Protein AF-A0ABC9VGR6-F1 (afdb_monomer_lite)

Organism: NCBI:txid1295642

Structure (mmCIF, N/CA/C/O backbone):
data_AF-A0ABC9VGR6-F1
#
_entry.id   AF-A0ABC9VGR6-F1
#
loop_
_atom_site.group_PDB
_atom_site.id
_atom_site.type_symbol
_atom_site.label_atom_id
_atom_site.label_alt_id
_atom_site.label_comp_id
_atom_site.label_asym_id
_atom_site.label_entity_id
_atom_site.label_seq_id
_atom_site.pdbx_PDB_ins_code
_atom_site.Cartn_x
_atom_site.Cartn_y
_atom_site.Cartn_z
_atom_site.occupancy
_atom_site.B_iso_or_equiv
_atom_site.auth_seq_id
_atom_site.auth_comp_id
_atom_site.auth_asym_id
_atom_site.auth_atom_id
_atom_site.pdbx_PDB_model_num
ATOM 1 N N . MET A 1 1 ? 25.555 -9.303 3.037 1.00 65.44 1 MET A N 1
ATOM 2 C CA . MET A 1 1 ? 24.185 -8.798 3.279 1.00 65.44 1 MET A CA 1
ATOM 3 C C . MET A 1 1 ? 23.253 -9.483 2.291 1.00 65.44 1 MET A C 1
ATOM 5 O O . MET A 1 1 ? 23.461 -9.321 1.098 1.00 65.44 1 MET A O 1
ATOM 9 N N . ASN A 1 2 ? 22.318 -10.314 2.762 1.00 91.69 2 ASN A N 1
ATOM 10 C CA . ASN A 1 2 ? 21.390 -11.044 1.891 1.00 91.69 2 ASN A CA 1
ATOM 11 C C . ASN A 1 2 ? 20.076 -10.256 1.791 1.00 91.69 2 ASN A C 1
ATOM 13 O O . ASN A 1 2 ? 19.381 -10.097 2.792 1.00 91.69 2 ASN A O 1
ATOM 17 N N . ILE A 1 3 ? 19.778 -9.700 0.616 1.00 91.12 3 ILE A N 1
ATOM 18 C CA . ILE A 1 3 ? 18.604 -8.851 0.378 1.00 91.12 3 ILE A CA 1
ATOM 19 C C . ILE A 1 3 ? 17.743 -9.529 -0.681 1.00 91.12 3 ILE A C 1
ATOM 21 O O . ILE A 1 3 ? 18.180 -9.713 -1.814 1.00 91.12 3 ILE A O 1
ATOM 25 N N . VAL A 1 4 ? 16.500 -9.846 -0.326 1.00 93.94 4 VAL A N 1
ATOM 26 C CA . VAL A 1 4 ? 15.508 -10.415 -1.245 1.00 93.94 4 VAL A CA 1
ATOM 27 C C . VAL A 1 4 ? 14.424 -9.375 -1.517 1.00 93.94 4 VAL A C 1
ATOM 29 O O . VAL A 1 4 ? 13.975 -8.678 -0.608 1.00 93.94 4 VAL A O 1
ATOM 32 N N . ARG A 1 5 ? 13.999 -9.261 -2.779 1.00 93.31 5 ARG A N 1
ATOM 33 C CA . ARG A 1 5 ? 12.900 -8.381 -3.205 1.00 93.31 5 ARG A CA 1
ATOM 34 C C . ARG A 1 5 ? 11.621 -9.197 -3.402 1.00 93.31 5 ARG A C 1
ATOM 36 O O . ARG A 1 5 ? 11.684 -10.333 -3.868 1.00 93.31 5 ARG A O 1
ATOM 43 N N . LYS A 1 6 ? 10.468 -8.609 -3.073 1.00 93.31 6 LYS A N 1
ATOM 44 C CA . LYS A 1 6 ? 9.134 -9.184 -3.300 1.00 93.31 6 LYS A CA 1
ATOM 45 C C . LYS A 1 6 ? 8.249 -8.135 -3.993 1.00 93.31 6 LYS A C 1
ATOM 47 O O . LYS A 1 6 ? 7.985 -7.108 -3.369 1.00 93.31 6 LYS A O 1
ATOM 52 N N . PRO A 1 7 ? 7.877 -8.322 -5.274 1.00 91.50 7 PRO A N 1
ATOM 53 C CA . PRO A 1 7 ? 7.024 -7.375 -5.990 1.00 91.50 7 PRO A CA 1
ATOM 54 C C . PRO A 1 7 ? 5.555 -7.501 -5.557 1.00 91.50 7 PRO A C 1
ATOM 56 O O . PRO A 1 7 ? 5.128 -8.568 -5.122 1.00 91.50 7 PRO A O 1
ATOM 59 N N . VAL A 1 8 ? 4.793 -6.416 -5.710 1.00 93.06 8 VAL A N 1
ATOM 60 C CA . VAL A 1 8 ? 3.339 -6.351 -5.482 1.00 93.06 8 VAL A CA 1
ATOM 61 C C . VAL A 1 8 ? 2.703 -5.784 -6.747 1.00 93.06 8 VAL A C 1
ATOM 63 O O . VAL A 1 8 ? 3.183 -4.773 -7.260 1.00 93.06 8 VAL A O 1
ATOM 66 N N . ALA A 1 9 ? 1.665 -6.443 -7.259 1.00 95.44 9 ALA A N 1
ATOM 67 C CA . ALA A 1 9 ? 0.934 -6.012 -8.447 1.00 95.44 9 ALA A CA 1
ATOM 68 C C . ALA A 1 9 ? -0.412 -5.391 -8.051 1.00 95.44 9 ALA A C 1
ATOM 70 O O . ALA A 1 9 ? -1.045 -5.853 -7.105 1.00 95.44 9 ALA A O 1
ATOM 71 N N . PHE A 1 10 ? -0.835 -4.371 -8.797 1.00 96.62 10 PHE A N 1
ATOM 72 C CA . PHE A 1 10 ? -2.155 -3.752 -8.690 1.00 96.62 10 PHE A CA 1
ATOM 73 C C . PHE A 1 10 ? -2.846 -3.869 -10.045 1.00 96.62 10 PHE A C 1
ATOM 75 O O . PHE A 1 10 ? -2.252 -3.514 -11.066 1.00 96.62 10 PHE A O 1
ATOM 82 N N . ASN A 1 11 ? -4.081 -4.355 -10.061 1.00 97.38 11 ASN A N 1
ATOM 83 C CA . ASN A 1 11 ? -4.926 -4.285 -11.241 1.00 97.38 11 ASN A CA 1
ATOM 84 C C . ASN A 1 11 ? -5.526 -2.876 -11.350 1.00 97.38 11 ASN A C 1
ATOM 86 O O . ASN A 1 11 ? -6.291 -2.472 -10.483 1.00 97.38 11 ASN A O 1
ATOM 90 N N . LEU A 1 12 ? -5.180 -2.121 -12.393 1.00 96.44 12 LEU A N 1
ATOM 91 C CA . LEU A 1 12 ? -5.676 -0.750 -12.564 1.00 96.44 12 LEU A CA 1
ATOM 92 C C . LEU A 1 12 ? -7.078 -0.681 -13.185 1.00 96.44 12 LEU A C 1
ATOM 94 O O . LEU A 1 12 ? -7.710 0.371 -13.099 1.00 96.44 12 LEU A O 1
ATOM 98 N N . ASP A 1 13 ? -7.560 -1.784 -13.765 1.00 98.00 13 ASP A N 1
ATOM 99 C CA . ASP A 1 13 ? -8.936 -1.900 -14.265 1.00 98.00 13 ASP A CA 1
ATOM 100 C C . ASP A 1 13 ? -9.940 -2.117 -13.120 1.00 98.00 13 ASP A C 1
ATOM 102 O O . ASP A 1 13 ? -11.135 -1.870 -13.269 1.00 98.00 13 ASP A O 1
ATOM 106 N N . ASP A 1 14 ? -9.448 -2.562 -11.960 1.00 97.88 14 ASP A N 1
ATOM 107 C CA . ASP A 1 14 ? -10.212 -2.665 -10.724 1.00 97.88 14 ASP A CA 1
ATOM 108 C C . ASP A 1 14 ? -10.131 -1.323 -9.959 1.00 97.88 14 ASP A C 1
ATOM 110 O O . ASP A 1 14 ? -9.040 -0.919 -9.531 1.00 97.88 14 ASP A O 1
ATOM 114 N N . PRO A 1 15 ? -11.256 -0.605 -9.774 1.00 96.81 15 PRO A N 1
ATOM 115 C CA . PRO A 1 15 ? -11.266 0.715 -9.145 1.00 96.81 15 PRO A CA 1
ATOM 116 C C . PRO A 1 15 ? -10.780 0.697 -7.689 1.00 96.81 15 PRO A C 1
ATOM 118 O O . PRO A 1 15 ? -10.191 1.687 -7.232 1.00 96.81 15 PRO A O 1
ATOM 121 N N . ASP A 1 16 ? -10.960 -0.413 -6.971 1.00 96.94 16 ASP A N 1
ATOM 122 C CA . ASP A 1 16 ? -10.510 -0.536 -5.584 1.00 96.94 16 ASP A CA 1
ATOM 123 C C . ASP A 1 16 ? -8.984 -0.658 -5.540 1.00 96.94 16 ASP A C 1
ATOM 125 O O . ASP A 1 16 ? -8.300 0.080 -4.822 1.00 96.94 16 ASP A O 1
ATOM 129 N N . GLN A 1 17 ? -8.416 -1.518 -6.386 1.00 97.12 17 GLN A N 1
ATOM 130 C CA . GLN A 1 17 ? -6.965 -1.685 -6.495 1.00 97.12 17 GLN A CA 1
ATOM 131 C C . GLN A 1 17 ? -6.267 -0.448 -7.059 1.00 97.12 17 GLN A C 1
ATOM 133 O O . GLN A 1 17 ? -5.187 -0.085 -6.577 1.00 97.12 17 GLN A O 1
ATOM 138 N N . LYS A 1 18 ? -6.889 0.250 -8.013 1.00 97.62 18 LYS A N 1
ATOM 139 C CA . LYS A 1 18 ? -6.408 1.552 -8.482 1.00 97.62 18 LYS A CA 1
ATOM 140 C C . LYS A 1 18 ? -6.332 2.560 -7.333 1.00 97.62 18 LYS A C 1
ATOM 142 O O . LYS A 1 18 ? -5.322 3.247 -7.180 1.00 97.62 18 LYS A O 1
ATOM 147 N N . SER A 1 19 ? -7.362 2.617 -6.492 1.00 97.50 1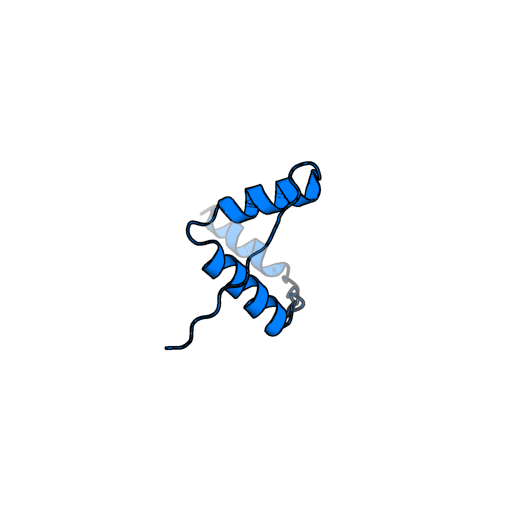9 SER A N 1
ATOM 148 C CA . SER A 1 19 ? -7.394 3.520 -5.336 1.00 97.50 19 SER A CA 1
ATOM 149 C C . SER A 1 19 ? -6.293 3.194 -4.317 1.00 97.50 19 SER A C 1
ATOM 151 O O 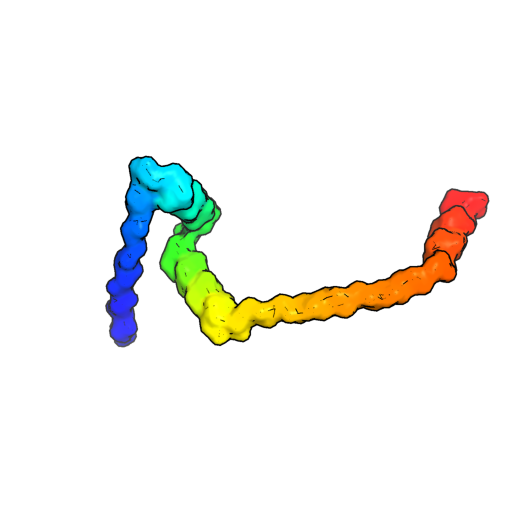. SER A 1 19 ? -5.660 4.103 -3.768 1.00 97.50 19 SER A O 1
ATOM 153 N N . LEU A 1 20 ? -6.007 1.905 -4.099 1.00 95.81 20 LEU A N 1
ATOM 154 C CA . LEU A 1 20 ? -4.897 1.458 -3.250 1.00 95.81 20 LEU A CA 1
ATOM 155 C C . LEU A 1 20 ? -3.534 1.864 -3.822 1.00 95.81 20 LEU A C 1
ATOM 157 O O . LEU A 1 20 ? -2.680 2.362 -3.081 1.00 95.81 20 LEU A O 1
ATOM 161 N N . TYR A 1 21 ? -3.339 1.687 -5.130 1.00 96.38 21 TYR A N 1
ATOM 162 C CA . TYR A 1 21 ? -2.123 2.106 -5.821 1.00 96.38 21 TYR A CA 1
ATOM 163 C C . TYR A 1 21 ? -1.899 3.617 -5.677 1.00 96.38 21 TYR A C 1
ATOM 165 O O . TYR A 1 21 ? -0.852 4.044 -5.181 1.00 96.38 21 TYR A O 1
ATOM 173 N N . ASP A 1 22 ? -2.911 4.420 -6.014 1.00 96.81 22 ASP A N 1
ATOM 174 C CA . ASP A 1 22 ? -2.848 5.882 -5.937 1.00 96.81 22 ASP A CA 1
ATOM 175 C C . ASP A 1 22 ? -2.556 6.360 -4.503 1.00 96.81 22 ASP A C 1
ATOM 177 O O . ASP A 1 22 ? -1.797 7.311 -4.293 1.00 96.81 22 ASP A O 1
ATOM 181 N N . HIS A 1 23 ? -3.108 5.688 -3.486 1.00 96.19 23 HIS A N 1
ATOM 182 C CA . HIS A 1 23 ? -2.793 5.973 -2.086 1.00 96.19 23 HIS A CA 1
ATOM 183 C C . HIS A 1 23 ? -1.333 5.647 -1.741 1.00 96.19 23 HIS A C 1
ATOM 185 O O . HIS A 1 23 ? -0.641 6.472 -1.134 1.00 96.19 23 HIS A O 1
ATOM 191 N N . ALA A 1 24 ? -0.856 4.459 -2.116 1.00 94.12 24 ALA A N 1
ATOM 192 C CA . ALA A 1 24 ? 0.495 4.005 -1.803 1.00 94.12 24 ALA A CA 1
ATOM 193 C C . ALA A 1 24 ? 1.571 4.874 -2.478 1.00 94.12 24 ALA A C 1
ATOM 195 O O . ALA A 1 24 ? 2.617 5.137 -1.874 1.00 94.12 24 ALA A O 1
ATOM 196 N N . MET A 1 25 ? 1.297 5.380 -3.686 1.00 94.62 25 MET A N 1
ATOM 197 C CA . MET A 1 25 ? 2.205 6.252 -4.443 1.00 94.62 25 MET A CA 1
ATOM 198 C C . MET A 1 25 ? 2.388 7.651 -3.837 1.00 94.62 25 MET A C 1
ATOM 200 O O . MET A 1 25 ? 3.337 8.349 -4.185 1.00 94.62 25 MET A O 1
ATOM 204 N N . LYS A 1 26 ? 1.572 8.056 -2.853 1.00 95.50 26 LYS A N 1
ATOM 205 C CA . LYS A 1 26 ? 1.791 9.310 -2.100 1.00 95.50 26 LYS A CA 1
ATOM 206 C C . LYS A 1 26 ? 3.049 9.273 -1.223 1.00 95.50 26 LYS A C 1
ATOM 208 O O . LYS A 1 26 ? 3.421 10.288 -0.633 1.00 95.50 26 LYS A O 1
ATOM 213 N N . ARG A 1 27 ? 3.685 8.108 -1.057 1.00 92.81 27 ARG A N 1
ATOM 214 C CA . ARG A 1 27 ? 4.886 7.926 -0.233 1.00 92.81 27 ARG A CA 1
ATOM 215 C C . ARG A 1 27 ? 6.120 7.794 -1.119 1.00 92.81 27 ARG A C 1
ATOM 217 O O . ARG A 1 27 ? 6.169 6.950 -2.001 1.00 92.81 27 ARG A O 1
ATOM 224 N N . THR A 1 28 ? 7.171 8.545 -0.793 1.00 89.75 2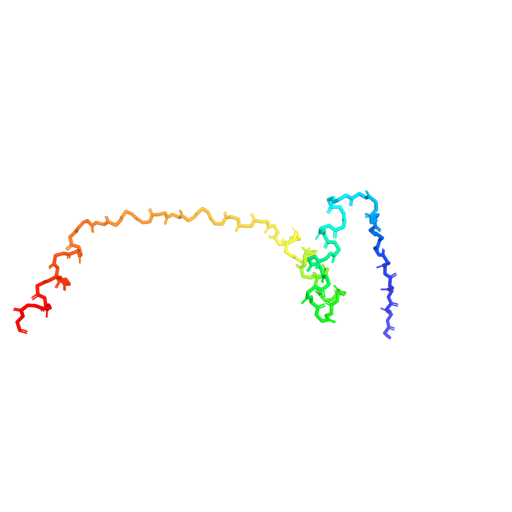8 THR A N 1
ATOM 225 C CA . THR A 1 28 ? 8.446 8.555 -1.533 1.00 89.75 28 THR A CA 1
ATOM 226 C C . THR A 1 28 ? 9.124 7.182 -1.614 1.00 89.75 28 THR A C 1
ATOM 228 O O . THR A 1 28 ? 9.848 6.904 -2.562 1.00 89.75 28 THR A O 1
ATOM 231 N N . ASN A 1 29 ? 8.916 6.309 -0.623 1.00 93.50 29 ASN A N 1
ATOM 232 C CA . ASN A 1 29 ? 9.492 4.967 -0.599 1.00 93.50 29 ASN A CA 1
ATOM 233 C C . ASN A 1 29 ? 8.407 3.920 -0.335 1.00 93.50 29 ASN A C 1
ATOM 235 O O . ASN A 1 29 ? 8.028 3.669 0.813 1.00 93.50 29 ASN A O 1
ATOM 239 N N . PHE A 1 30 ? 7.947 3.291 -1.415 1.00 93.75 30 PHE A N 1
ATOM 240 C CA . PHE A 1 30 ? 6.925 2.249 -1.380 1.00 93.75 30 PHE A CA 1
ATOM 241 C C . PHE A 1 30 ? 7.326 1.064 -0.490 1.00 93.75 30 PHE A C 1
ATOM 243 O O . PHE A 1 30 ? 6.580 0.676 0.405 1.00 93.75 30 PHE A O 1
ATOM 250 N N . SER A 1 31 ? 8.542 0.535 -0.647 1.00 93.12 31 SER A N 1
ATOM 251 C CA . SER A 1 31 ? 9.013 -0.607 0.147 1.00 93.12 31 SER A CA 1
ATOM 252 C C . SER A 1 31 ? 9.074 -0.295 1.644 1.00 93.12 31 SER A C 1
ATOM 254 O O . SER A 1 31 ? 8.812 -1.164 2.471 1.00 93.12 31 SER A O 1
ATOM 256 N N . ALA A 1 32 ? 9.422 0.937 2.026 1.00 94.12 32 ALA A N 1
ATOM 257 C CA . ALA A 1 32 ? 9.384 1.364 3.424 1.00 94.12 32 ALA A CA 1
ATOM 258 C C . ALA A 1 32 ? 7.948 1.449 3.957 1.00 94.12 32 ALA A C 1
ATOM 260 O O . ALA A 1 32 ? 7.698 1.047 5.091 1.00 94.12 32 ALA A O 1
ATOM 261 N N . TYR A 1 33 ? 7.012 1.934 3.140 1.00 95.19 33 TYR A N 1
ATOM 262 C CA . TYR A 1 33 ? 5.595 1.976 3.486 1.00 95.19 33 TYR A CA 1
ATOM 263 C C . TYR A 1 33 ? 5.016 0.572 3.705 1.00 95.19 33 TYR A C 1
ATOM 265 O O . TYR A 1 33 ? 4.469 0.313 4.774 1.00 95.19 33 TYR A O 1
ATOM 273 N N . ILE A 1 34 ? 5.229 -0.357 2.768 1.00 94.88 34 ILE A N 1
ATOM 274 C CA . ILE A 1 34 ? 4.755 -1.744 2.896 1.00 94.88 34 ILE A CA 1
ATOM 275 C C . ILE A 1 34 ? 5.342 -2.426 4.137 1.00 94.88 34 ILE A C 1
ATOM 277 O O . ILE A 1 34 ? 4.606 -3.053 4.893 1.00 94.88 34 ILE A O 1
ATOM 281 N N . LYS A 1 35 ? 6.640 -2.246 4.417 1.00 94.69 35 LYS A N 1
ATOM 282 C CA . LYS A 1 35 ? 7.260 -2.797 5.636 1.00 94.69 35 LYS A CA 1
ATOM 283 C C . LYS A 1 35 ? 6.603 -2.283 6.921 1.00 94.69 35 LYS A C 1
ATOM 285 O O . LYS A 1 35 ? 6.445 -3.062 7.851 1.00 94.69 35 LYS A O 1
ATOM 290 N N . ARG A 1 36 ? 6.192 -1.010 6.971 1.00 93.75 36 ARG A N 1
ATOM 291 C CA . ARG A 1 36 ? 5.463 -0.451 8.126 1.00 93.75 36 ARG A CA 1
ATOM 292 C C . ARG A 1 36 ? 4.062 -1.035 8.268 1.00 93.75 36 ARG A C 1
ATOM 294 O O . ARG A 1 36 ? 3.619 -1.232 9.391 1.00 93.75 36 ARG A O 1
ATOM 301 N N . LEU A 1 37 ? 3.372 -1.303 7.157 1.00 92.81 37 LEU A N 1
ATOM 302 C CA . LEU A 1 37 ? 2.068 -1.969 7.198 1.00 92.81 37 LEU A CA 1
ATOM 303 C C . LEU A 1 37 ? 2.194 -3.391 7.747 1.00 92.81 37 LEU A C 1
ATOM 305 O O . LEU A 1 37 ? 1.449 -3.743 8.650 1.00 92.81 37 LEU A O 1
ATOM 309 N N . ILE A 1 38 ? 3.175 -4.160 7.264 1.00 94.69 38 ILE A N 1
ATOM 310 C CA . ILE A 1 38 ? 3.460 -5.510 7.774 1.00 94.69 38 ILE A CA 1
ATOM 311 C C . ILE A 1 38 ? 3.832 -5.452 9.258 1.00 94.69 38 ILE A C 1
ATOM 313 O O . ILE A 1 38 ? 3.328 -6.237 10.045 1.00 94.69 38 ILE A O 1
ATOM 317 N N . GLN A 1 39 ? 4.679 -4.501 9.660 1.00 94.44 39 GLN A N 1
ATOM 318 C CA . GLN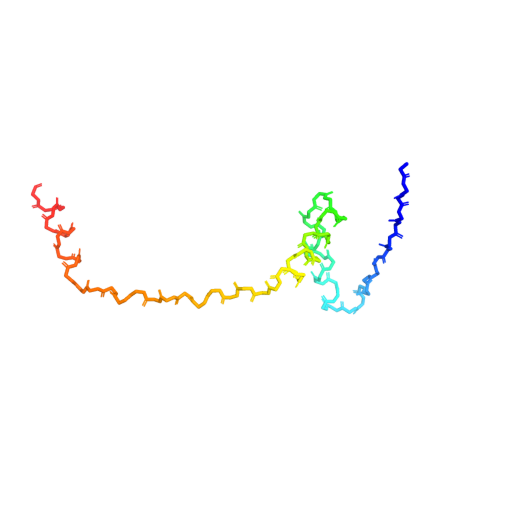 A 1 39 ? 5.040 -4.326 11.065 1.00 94.44 39 GLN A CA 1
ATOM 319 C C . GLN A 1 39 ? 3.809 -4.035 11.938 1.00 94.44 39 GLN A C 1
ATOM 321 O O . GLN A 1 39 ? 3.643 -4.666 12.974 1.00 94.44 39 GLN A O 1
ATOM 326 N N . ARG A 1 40 ? 2.926 -3.129 11.504 1.00 92.38 40 ARG A N 1
ATOM 327 C CA . ARG A 1 40 ? 1.683 -2.810 12.222 1.00 92.38 40 ARG A CA 1
ATOM 328 C C . ARG A 1 40 ? 0.740 -4.009 12.322 1.00 92.38 40 ARG A C 1
ATOM 330 O O . ARG A 1 40 ? 0.087 -4.182 13.342 1.00 92.38 40 ARG A O 1
ATOM 337 N N . ASP A 1 41 ? 0.657 -4.803 11.260 1.00 92.81 41 ASP A N 1
ATOM 338 C CA . ASP A 1 41 ? -0.114 -6.047 11.233 1.00 92.81 41 ASP A CA 1
ATOM 339 C C . ASP A 1 41 ? 0.454 -7.071 12.232 1.00 92.81 41 ASP A C 1
ATOM 341 O O . ASP A 1 41 ? -0.283 -7.623 13.045 1.00 92.81 41 ASP A O 1
ATOM 345 N N . MET A 1 42 ? 1.783 -7.227 12.266 1.00 92.75 42 MET A N 1
ATOM 346 C CA . MET A 1 42 ? 2.486 -8.099 13.216 1.00 92.75 42 MET A CA 1
ATOM 347 C C . MET A 1 42 ? 2.333 -7.665 14.678 1.00 92.75 42 MET A C 1
ATOM 349 O O . MET A 1 42 ? 2.240 -8.515 15.560 1.00 92.75 42 MET A O 1
ATOM 353 N N . GLU A 1 43 ? 2.340 -6.359 14.948 1.00 92.12 43 GLU A N 1
ATOM 354 C CA . GLU A 1 43 ? 2.162 -5.795 16.295 1.00 92.12 43 GLU A CA 1
ATOM 355 C C . GLU A 1 43 ? 0.735 -6.003 16.834 1.00 92.12 43 GLU A C 1
ATOM 357 O O . GLU A 1 43 ? 0.486 -5.802 18.025 1.00 92.12 43 GLU A O 1
ATOM 362 N N . GLY A 1 44 ? -0.187 -6.443 15.972 1.00 83.06 44 GLY A N 1
ATOM 363 C CA . GLY A 1 44 ? -1.606 -6.503 16.254 1.00 83.06 44 GLY A CA 1
ATOM 364 C C . GLY A 1 44 ? -2.211 -5.103 16.229 1.00 83.06 44 GLY A C 1
ATOM 365 O O . GLY A 1 44 ? -1.616 -4.113 16.664 1.00 83.06 44 GLY A O 1
ATOM 366 N N . TRP A 1 45 ? -3.443 -4.997 15.736 1.00 70.31 45 TRP A N 1
ATOM 367 C CA . TRP A 1 45 ? -4.216 -3.773 15.895 1.00 70.31 45 TRP A CA 1
ATOM 368 C C . TRP A 1 45 ? -4.608 -3.662 17.370 1.00 70.31 45 TRP A C 1
ATOM 370 O O . TRP A 1 45 ? -5.709 -4.042 17.764 1.00 70.31 45 TRP A O 1
ATOM 380 N N . ASN A 1 46 ? -3.695 -3.166 18.207 1.00 61.72 46 ASN A N 1
ATOM 381 C CA . ASN A 1 46 ? -4.017 -2.715 19.551 1.00 61.72 46 ASN A CA 1
ATOM 382 C C . ASN A 1 46 ? -4.908 -1.479 19.396 1.00 61.72 46 ASN A C 1
ATOM 384 O O . ASN A 1 46 ? -4.462 -0.339 19.532 1.00 61.72 46 ASN A O 1
ATOM 388 N N . VAL A 1 47 ? -6.183 -1.709 19.069 1.00 61.72 47 VAL A N 1
ATOM 389 C CA . VAL A 1 47 ? -7.259 -0.800 19.430 1.00 61.72 47 VAL A CA 1
ATOM 390 C C . VAL A 1 47 ? -7.181 -0.759 20.945 1.00 61.72 47 VAL A C 1
ATOM 392 O O . VAL A 1 47 ? -7.748 -1.609 21.623 1.00 61.72 47 VAL A O 1
ATOM 395 N N . GLN A 1 48 ? -6.410 0.179 21.495 1.00 62.34 48 GLN A N 1
ATOM 396 C CA . GLN A 1 48 ? -6.691 0.591 22.854 1.00 62.34 48 GLN A CA 1
ATOM 397 C C . GLN A 1 48 ? -8.149 1.040 22.801 1.00 62.34 48 GLN A C 1
ATOM 399 O O . GLN A 1 48 ? -8.447 1.955 22.024 1.00 62.34 48 GLN A O 1
ATOM 404 N N . PRO A 1 49 ? -9.081 0.387 23.520 1.00 57.44 49 PRO A N 1
ATOM 405 C CA . PRO A 1 49 ? -10.362 1.017 23.737 1.00 57.44 49 PRO A CA 1
ATOM 406 C C . PRO A 1 49 ? -10.005 2.349 24.382 1.00 57.44 49 PRO A C 1
ATOM 408 O O . PRO A 1 49 ? -9.424 2.377 25.467 1.00 57.44 49 PRO A O 1
ATOM 411 N N . SER A 1 50 ? -10.233 3.448 23.662 1.00 60.50 50 SER A N 1
ATOM 412 C CA . SER A 1 50 ? -10.175 4.771 24.252 1.00 60.50 50 SER A CA 1
ATOM 413 C C . SER A 1 50 ? -11.195 4.721 25.373 1.00 60.50 50 SER A C 1
ATOM 415 O O . SER A 1 50 ? -12.400 4.773 25.123 1.00 60.50 50 SER A O 1
ATOM 417 N N . VAL A 1 51 ? -10.720 4.503 26.595 1.00 59.50 51 VAL A N 1
ATOM 418 C CA . VAL A 1 51 ? -11.523 4.679 27.787 1.00 59.50 51 VAL A CA 1
ATOM 419 C C . VAL A 1 51 ? -11.840 6.163 27.745 1.00 59.50 51 VAL A C 1
ATOM 421 O O . VAL A 1 51 ? -10.982 6.996 28.025 1.00 59.50 51 VAL A O 1
ATOM 424 N N . SER A 1 52 ? -13.021 6.509 27.239 1.00 61.91 52 SER A N 1
ATOM 425 C CA . SER A 1 52 ? -13.562 7.848 27.366 1.00 61.91 52 SER A CA 1
ATOM 426 C C . SER A 1 52 ? -13.658 8.083 28.864 1.00 61.91 52 SER A C 1
ATOM 428 O O . SER A 1 52 ? -14.565 7.558 29.513 1.00 61.91 52 SER A O 1
ATOM 430 N N . ALA A 1 53 ? -12.670 8.776 29.430 1.00 65.31 53 ALA A N 1
ATOM 431 C CA . ALA A 1 53 ? -12.778 9.278 30.783 1.00 65.31 53 ALA A CA 1
ATOM 432 C C . ALA A 1 53 ? -14.112 10.042 30.861 1.00 65.31 53 ALA A C 1
ATOM 434 O O . ALA A 1 53 ? -14.407 10.816 29.941 1.00 65.31 53 ALA A O 1
ATOM 435 N N . PRO A 1 54 ? -14.960 9.800 31.873 1.00 62.41 54 PRO A N 1
ATOM 436 C CA . PRO A 1 54 ? -16.138 10.626 32.062 1.00 62.41 54 PRO A CA 1
ATOM 437 C C . PRO A 1 54 ? -15.642 12.049 32.318 1.00 62.41 54 PRO A C 1
ATOM 439 O O . PRO A 1 54 ? -15.035 12.320 33.348 1.00 62.41 54 PRO A O 1
ATOM 442 N N . VAL A 1 55 ? -15.847 12.942 31.351 1.00 65.81 55 VAL A N 1
ATOM 443 C CA . VAL A 1 55 ? -15.616 14.375 31.534 1.00 65.81 55 VAL A CA 1
ATOM 444 C C . VAL A 1 55 ? -16.656 14.843 32.548 1.00 65.81 55 VAL A C 1
ATOM 446 O O . VAL A 1 55 ? -17.844 14.948 32.228 1.00 65.81 55 VAL A O 1
ATOM 449 N N . THR A 1 56 ? -16.239 15.040 33.797 1.00 67.19 56 THR A N 1
ATOM 450 C CA . THR A 1 56 ? -17.062 15.667 34.831 1.00 67.19 56 THR A CA 1
ATOM 451 C C . THR A 1 56 ? -17.355 17.099 34.389 1.00 67.19 56 THR A C 1
ATOM 453 O O . THR A 1 56 ? -16.458 17.849 34.014 1.00 67.19 56 THR A O 1
ATOM 456 N N . ARG A 1 57 ? -18.638 17.472 34.384 1.00 62.44 57 ARG A N 1
ATOM 457 C CA . ARG A 1 57 ? -19.148 18.753 33.857 1.00 62.44 57 ARG A CA 1
ATOM 458 C C . AR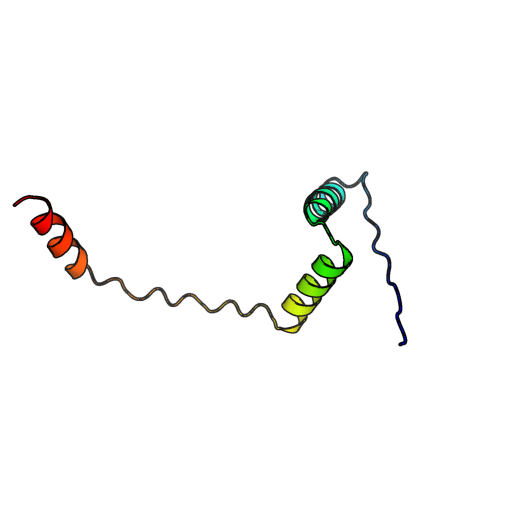G A 1 57 ? -18.635 19.995 34.600 1.00 62.44 57 ARG A C 1
ATOM 460 O O . ARG A 1 57 ? -18.908 21.100 34.154 1.00 62.44 57 ARG A O 1
ATOM 467 N N . GLU A 1 58 ? -17.901 19.825 35.693 1.00 63.22 58 GLU A N 1
ATOM 468 C CA . GLU A 1 58 ? -17.478 20.907 36.587 1.00 63.22 58 GLU A CA 1
ATOM 469 C C . GLU A 1 58 ? -16.301 21.746 36.051 1.00 63.22 58 GLU A C 1
ATOM 471 O O . GLU A 1 58 ? -16.075 22.847 36.543 1.00 63.22 58 GLU A O 1
ATOM 476 N N . GLU A 1 59 ? -15.573 21.298 35.019 1.00 58.22 59 GLU A N 1
ATOM 477 C CA . GLU A 1 59 ? -14.450 22.072 34.447 1.00 58.22 59 GLU A CA 1
ATOM 478 C C . GLU A 1 59 ? -14.868 23.145 33.422 1.00 58.22 59 GLU A C 1
ATOM 480 O O . GLU A 1 59 ? -14.058 23.998 33.060 1.00 58.22 59 GLU A O 1
ATOM 485 N N . LEU A 1 60 ? -16.126 23.155 32.963 1.00 58.97 60 LEU A N 1
ATOM 486 C CA . LEU A 1 60 ? -16.589 24.107 31.941 1.00 58.97 60 LEU A CA 1
ATOM 487 C C . LEU A 1 60 ? -16.875 25.511 32.500 1.00 58.97 60 LEU A C 1
ATOM 489 O O . LEU A 1 60 ? -16.788 26.492 31.760 1.00 58.97 60 LEU A O 1
ATOM 493 N N . ASP A 1 61 ? -17.149 25.629 33.800 1.00 58.12 61 ASP A N 1
ATOM 494 C CA . ASP A 1 61 ? -17.571 26.899 34.398 1.00 58.12 61 ASP A CA 1
ATOM 495 C C . ASP A 1 61 ? -16.385 27.824 34.726 1.00 58.12 61 ASP A C 1
ATOM 497 O O . ASP A 1 61 ? -16.501 29.044 34.632 1.00 58.12 61 ASP A O 1
ATOM 501 N N . ALA A 1 62 ? -15.205 27.279 35.042 1.00 58.72 62 ALA A N 1
ATOM 502 C CA . ALA A 1 62 ? -14.042 28.089 35.425 1.00 58.72 62 ALA A CA 1
ATOM 503 C C . ALA A 1 62 ? -13.398 28.835 34.239 1.00 58.72 62 ALA A C 1
ATOM 505 O O . ALA A 1 62 ? -12.855 29.927 34.412 1.00 58.72 62 ALA A O 1
ATOM 506 N N . SER A 1 63 ? -13.484 28.274 33.028 1.00 58.56 63 SER A N 1
ATOM 507 C CA . SER A 1 63 ? -12.930 28.892 31.815 1.00 58.56 63 SER A CA 1
ATOM 508 C C . SER A 1 63 ? -13.763 30.075 31.319 1.00 58.56 63 SER A C 1
ATOM 510 O O . SER A 1 63 ? -13.197 31.008 30.760 1.00 58.56 63 SER A O 1
ATOM 512 N N . LEU A 1 64 ? -15.086 30.049 31.506 1.00 59.97 64 LEU A N 1
ATOM 513 C CA . LEU A 1 64 ? -15.984 31.102 31.013 1.00 59.97 64 LEU A CA 1
ATOM 514 C C . LEU A 1 64 ? -15.979 32.350 31.906 1.00 59.97 64 LEU A C 1
ATOM 516 O O . LEU A 1 64 ? -16.248 33.450 31.433 1.00 59.97 64 LEU A O 1
ATOM 520 N N . VAL A 1 65 ? -15.643 32.197 33.190 1.00 59.94 65 VAL A N 1
ATOM 521 C CA . VAL A 1 65 ? -15.600 33.315 34.147 1.00 59.94 65 VAL A CA 1
ATOM 522 C C . VAL A 1 65 ? -14.312 34.136 34.006 1.00 59.94 65 VAL A C 1
ATOM 524 O O . VAL A 1 65 ? -14.328 35.340 34.245 1.00 59.94 65 VAL A O 1
ATOM 527 N N . SER A 1 66 ? -13.206 33.527 33.560 1.00 58.84 66 SER A N 1
ATOM 528 C CA . SER A 1 66 ? -11.928 34.234 33.381 1.00 58.84 66 SER A CA 1
ATOM 529 C C . SER A 1 66 ? -11.878 35.136 32.142 1.00 58.84 66 SER A C 1
ATOM 531 O O . SER A 1 66 ? -10.961 35.945 32.037 1.00 58.84 66 SER A O 1
ATOM 533 N N . GLU A 1 67 ? -12.816 35.002 31.202 1.00 59.56 67 GLU A N 1
ATOM 534 C CA . GLU A 1 67 ? -12.843 35.793 29.961 1.00 59.56 67 GLU A CA 1
ATOM 535 C C . GLU A 1 67 ? -13.683 37.083 30.084 1.00 59.56 67 GLU A C 1
ATOM 537 O O . GLU A 1 67 ? -13.729 37.882 29.153 1.00 59.56 67 GLU A O 1
ATOM 542 N N . PHE A 1 68 ? -14.332 37.305 31.237 1.00 54.22 68 PHE A N 1
ATOM 543 C CA . PHE A 1 68 ? -15.248 38.430 31.481 1.00 54.22 68 PHE A CA 1
ATOM 544 C C . PHE A 1 68 ? -14.825 39.390 32.615 1.00 54.22 68 PHE A C 1
ATOM 546 O O . PHE A 1 68 ? -15.645 40.208 33.038 1.00 54.22 68 PHE A O 1
ATOM 553 N N . ILE A 1 69 ? -13.572 39.340 33.089 1.00 54.28 69 ILE A N 1
ATOM 554 C CA . ILE A 1 69 ? -13.006 40.326 34.038 1.00 54.28 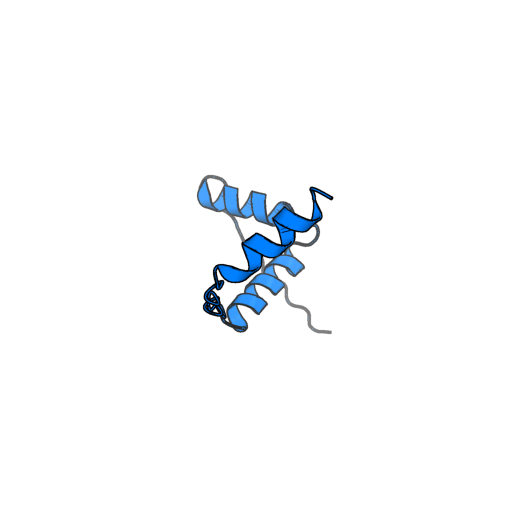69 ILE A CA 1
ATOM 555 C C . ILE A 1 69 ? -11.812 41.043 33.414 1.00 54.28 69 ILE A C 1
ATOM 557 O O . ILE A 1 69 ? -10.900 40.342 32.926 1.00 54.28 69 ILE A O 1
#

Secondary structure (DSSP, 8-state):
-----------SSSHHHHHHHHHHTTSS-HHHHHHHHHHHHHT-------------GGGHHHHHHTT--

Foldseek 3Di:
DDDDDDDDDFDCVDVVSVVVVVVLVVDPDNVVVVVVVVVCVVVPPPPVVPPPDPPDPVVPVVVVVVVPD

Radius of gyration: 23.2 Å; chains: 1; bounding box: 43×51×51 Å

Sequence (69 aa):
MNIVRKPVAFNLDDPDQKSLYDHAMKRTNFSAYIKRLIQRDMEGWNVQPSVSAPVTREELDASLVSEFI

pLDDT: mean 81.77, std 16.42, range [54.22, 98.0]